Protein AF-A0A958LA48-F1 (afdb_monomer)

Foldseek 3Di:
DPPQPQLVQCLCCLPVVGDHRDDPDPLVLVLLVVLLVLLVLLLVLLVPDDVVPPNVVSVVSNVVSVVVLVVSCVSVVSCVSLSVSLVVQLVPPDDDDPNVNSVSNNVSSVVSNVSSCVSNVPDPPPDDDPPPDPDDD

Sequence (137 aa):
LQQDNFSWNLIECLYMQGAFPLVANKNIAHGLRRLNELAQLAIQQLDEIDLQKNLEIQMELLSQVDTMLEIIPQLVPPLEPLVSWFQTERIRIGPNNVLQVLNLTKQKFIDLKIITDLYVSNEPMAGGKNADSDILT

Structure (mmCIF, N/CA/C/O backbone):
data_AF-A0A958LA48-F1
#
_entry.id   AF-A0A958LA48-F1
#
loop_
_atom_site.group_PDB
_atom_site.id
_atom_site.type_symbol
_atom_site.label_atom_id
_atom_site.label_alt_id
_atom_site.label_comp_id
_atom_site.label_asym_id
_atom_site.label_entity_id
_atom_site.label_seq_id
_atom_site.pdbx_PDB_ins_code
_atom_site.Cartn_x
_atom_site.Cartn_y
_atom_site.Cartn_z
_atom_site.occupancy
_atom_site.B_iso_or_equiv
_atom_site.auth_seq_id
_atom_site.auth_comp_id
_atom_site.auth_asym_id
_atom_site.auth_atom_id
_atom_site.pdbx_PDB_model_num
ATOM 1 N N . LEU A 1 1 ? 17.632 4.529 -27.589 1.00 39.22 1 LEU A N 1
ATOM 2 C CA . LEU A 1 1 ? 17.435 4.676 -26.132 1.00 39.22 1 LEU A CA 1
ATOM 3 C C . LEU A 1 1 ? 15.993 4.285 -25.842 1.00 39.22 1 LEU A C 1
ATOM 5 O O . LEU A 1 1 ? 15.109 5.101 -26.050 1.00 39.22 1 LEU A O 1
ATOM 9 N N . GLN A 1 2 ? 15.735 3.019 -25.507 1.00 41.16 2 GLN A N 1
ATOM 10 C CA . GLN A 1 2 ? 14.415 2.604 -25.025 1.00 41.16 2 GLN A CA 1
ATOM 11 C C . GLN A 1 2 ? 14.258 3.240 -23.641 1.00 41.16 2 GLN A C 1
ATOM 13 O O . GLN A 1 2 ? 14.949 2.842 -22.706 1.00 41.16 2 GLN A O 1
ATOM 18 N N . GLN A 1 3 ? 13.458 4.300 -23.532 1.00 50.28 3 GLN A N 1
ATOM 19 C CA . GLN A 1 3 ? 13.000 4.752 -22.224 1.00 50.28 3 GLN A CA 1
ATOM 20 C C . GLN A 1 3 ? 12.120 3.634 -21.677 1.00 50.28 3 GLN A C 1
ATOM 22 O O . GLN A 1 3 ? 11.092 3.307 -22.267 1.00 50.28 3 GLN A O 1
ATOM 27 N N . ASP A 1 4 ? 12.593 2.997 -20.613 1.00 62.97 4 ASP A N 1
ATOM 28 C CA . ASP A 1 4 ? 11.878 1.953 -19.897 1.00 62.97 4 ASP A CA 1
ATOM 29 C C . ASP A 1 4 ? 10.616 2.592 -19.297 1.00 62.97 4 ASP A C 1
ATOM 31 O O . ASP A 1 4 ? 10.671 3.290 -18.283 1.00 62.97 4 ASP A O 1
ATOM 35 N N . ASN A 1 5 ? 9.489 2.475 -20.004 1.00 85.94 5 ASN A N 1
ATOM 36 C CA . ASN A 1 5 ? 8.279 3.263 -19.756 1.00 85.94 5 ASN A CA 1
ATOM 37 C C . ASN A 1 5 ? 7.415 2.654 -18.637 1.00 85.94 5 ASN A C 1
ATOM 39 O O . ASN A 1 5 ? 6.190 2.600 -18.731 1.00 85.94 5 ASN A O 1
ATOM 43 N N . PHE A 1 6 ? 8.067 2.132 -17.592 1.00 91.06 6 PHE A N 1
ATOM 44 C CA . PHE A 1 6 ? 7.422 1.393 -16.508 1.00 91.06 6 PHE A CA 1
ATOM 45 C C . PHE A 1 6 ? 6.301 2.209 -15.855 1.00 91.06 6 PHE A C 1
ATOM 47 O O . PHE A 1 6 ? 5.198 1.700 -15.684 1.00 91.06 6 PHE A O 1
ATOM 54 N N . SER A 1 7 ? 6.560 3.482 -15.541 1.00 91.69 7 SER A N 1
ATOM 55 C CA . SER A 1 7 ? 5.585 4.368 -14.895 1.00 91.69 7 SER A CA 1
ATOM 56 C C . SER A 1 7 ? 4.346 4.602 -15.757 1.00 91.69 7 SER A C 1
ATOM 58 O O . SER A 1 7 ? 3.232 4.530 -15.249 1.00 91.69 7 SER A O 1
ATOM 60 N N . TRP A 1 8 ? 4.513 4.835 -17.060 1.00 91.44 8 TRP A N 1
ATOM 61 C CA . TRP A 1 8 ? 3.387 5.016 -17.978 1.00 91.44 8 TRP A CA 1
ATOM 62 C C . TRP A 1 8 ? 2.555 3.744 -18.123 1.00 91.44 8 TRP A C 1
ATOM 64 O O . TRP A 1 8 ? 1.338 3.781 -17.974 1.00 91.44 8 TRP A O 1
ATOM 74 N N . ASN A 1 9 ? 3.210 2.604 -18.332 1.00 92.69 9 ASN A N 1
ATOM 75 C CA . ASN A 1 9 ? 2.524 1.319 -18.447 1.00 92.69 9 ASN A CA 1
ATOM 76 C C . ASN A 1 9 ? 1.791 0.958 -17.141 1.00 92.69 9 ASN A C 1
ATOM 78 O O . ASN A 1 9 ? 0.721 0.353 -17.159 1.00 92.69 9 ASN A O 1
ATOM 82 N N . LEU A 1 10 ? 2.342 1.361 -15.991 1.00 93.75 10 LEU A N 1
ATOM 83 C CA . LEU A 1 10 ? 1.685 1.218 -14.696 1.00 93.75 10 LEU A CA 1
ATOM 84 C C . LEU A 1 10 ? 0.431 2.097 -14.596 1.00 93.75 10 LEU A C 1
ATOM 86 O O . LEU A 1 10 ? -0.591 1.622 -14.111 1.00 93.75 10 LEU A O 1
ATOM 90 N N . ILE A 1 11 ? 0.471 3.337 -15.097 1.00 93.44 11 ILE A N 1
ATOM 91 C CA . ILE A 1 11 ? -0.714 4.208 -15.200 1.00 93.44 11 ILE A CA 1
ATOM 92 C C . ILE A 1 11 ? -1.787 3.549 -16.077 1.00 93.44 11 ILE A C 1
ATOM 94 O O . ILE A 1 11 ? -2.941 3.447 -15.660 1.00 93.44 11 ILE A O 1
ATOM 98 N N . GLU A 1 12 ? -1.422 3.066 -17.267 1.00 92.50 12 GLU A N 1
ATOM 99 C CA . GLU A 1 12 ? -2.354 2.377 -18.171 1.00 92.50 12 GLU A CA 1
ATOM 100 C C . GLU A 1 12 ? -2.987 1.151 -17.502 1.00 92.50 12 GLU A C 1
ATOM 102 O O . GLU A 1 12 ? -4.192 0.928 -17.611 1.00 92.50 12 GLU A O 1
ATOM 107 N N . CYS A 1 13 ? -2.211 0.375 -16.748 1.00 92.75 13 CYS A N 1
ATOM 108 C CA . CYS A 1 13 ? -2.740 -0.764 -16.010 1.00 92.75 13 CYS A CA 1
ATOM 109 C C . CYS A 1 13 ? -3.750 -0.343 -14.928 1.00 92.75 1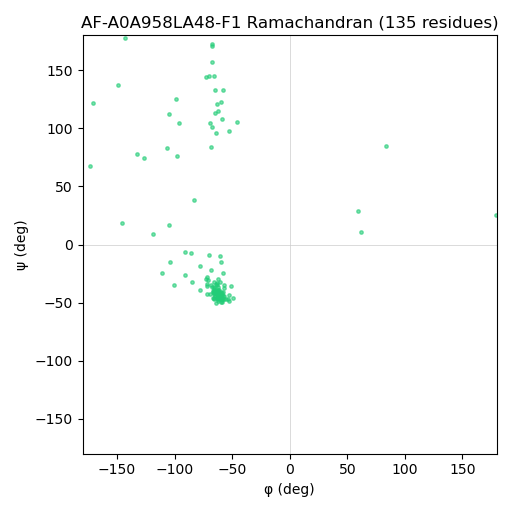3 CYS A C 1
ATOM 111 O O . CYS A 1 13 ? -4.873 -0.850 -14.901 1.00 92.75 13 CYS A O 1
ATOM 113 N N . LEU A 1 14 ? -3.381 0.625 -14.081 1.00 92.50 14 LEU A N 1
ATOM 114 C CA . LEU A 1 14 ? -4.195 1.059 -12.940 1.00 92.50 14 LEU A CA 1
ATOM 115 C C . LEU A 1 14 ? -5.535 1.679 -13.356 1.00 92.50 14 LEU A C 1
ATOM 117 O O . LEU A 1 14 ? -6.528 1.514 -12.649 1.00 92.50 14 LEU A O 1
ATOM 121 N N . TYR A 1 15 ? -5.577 2.386 -14.489 1.00 92.31 15 TYR A N 1
ATOM 122 C CA . TYR A 1 15 ? -6.763 3.143 -14.906 1.00 92.31 15 TYR A CA 1
ATOM 123 C C . TYR A 1 15 ? -7.482 2.576 -16.131 1.00 92.31 15 TYR A C 1
ATOM 125 O O . TYR A 1 15 ? -8.676 2.822 -16.296 1.00 92.31 15 TYR A O 1
ATOM 133 N N . MET A 1 16 ? -6.788 1.833 -16.995 1.00 91.44 16 MET A N 1
ATOM 134 C CA . MET A 1 16 ? -7.318 1.378 -18.288 1.00 91.44 16 MET A CA 1
ATOM 135 C C . MET A 1 16 ? -7.376 -0.146 -18.421 1.00 91.44 16 MET A C 1
ATOM 137 O O . MET A 1 16 ? -7.655 -0.642 -19.508 1.00 91.44 16 MET A O 1
ATOM 141 N N . GLN A 1 17 ? -7.142 -0.893 -17.335 1.00 86.12 17 GLN A N 1
ATOM 142 C CA . GLN A 1 17 ? -7.134 -2.364 -17.337 1.00 86.12 17 GLN A CA 1
ATOM 143 C C . GLN A 1 17 ? -6.090 -2.955 -18.307 1.00 86.12 17 GLN A C 1
ATOM 145 O O . GLN A 1 17 ? -6.269 -4.048 -18.845 1.00 86.12 17 GLN A O 1
ATOM 150 N N . GLY A 1 18 ? -4.995 -2.223 -18.542 1.00 87.06 18 GLY A N 1
ATOM 151 C CA . GLY A 1 18 ? -3.841 -2.715 -19.291 1.00 87.06 1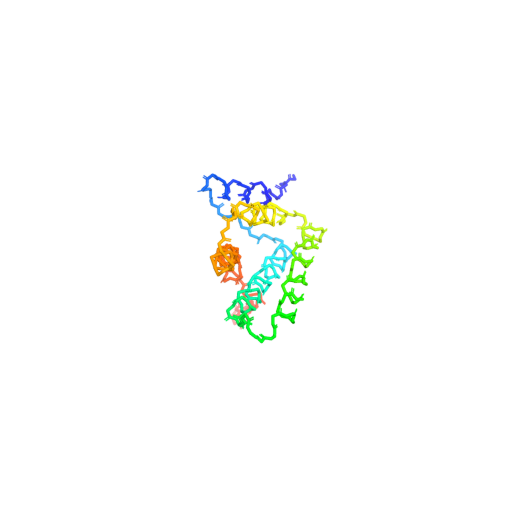8 GLY A CA 1
ATOM 152 C C . GLY A 1 18 ? -3.089 -3.833 -18.558 1.00 87.06 18 GLY A C 1
ATOM 153 O O . GLY A 1 18 ? -3.358 -4.140 -17.396 1.00 87.06 18 GLY A O 1
ATOM 154 N N . ALA A 1 19 ? -2.111 -4.441 -19.229 1.00 88.06 19 ALA A N 1
ATOM 155 C CA . ALA A 1 19 ? -1.236 -5.430 -18.601 1.00 88.06 19 ALA A CA 1
ATOM 156 C C . ALA A 1 19 ? -0.250 -4.762 -17.628 1.00 88.06 19 ALA A C 1
ATOM 158 O O . ALA A 1 19 ? 0.263 -3.676 -17.903 1.00 88.06 19 ALA A O 1
ATOM 159 N N . PHE A 1 20 ? 0.059 -5.431 -16.515 1.00 89.44 20 PHE A N 1
ATOM 160 C CA . PHE A 1 20 ? 1.079 -4.948 -15.587 1.00 89.44 20 PHE A CA 1
ATOM 161 C C . PHE A 1 20 ? 2.470 -4.962 -16.253 1.00 89.44 20 PHE A C 1
ATOM 163 O O . PHE A 1 20 ? 2.835 -5.964 -16.878 1.00 89.44 20 PHE A O 1
ATOM 170 N N . PRO A 1 21 ? 3.255 -3.873 -16.145 1.00 91.44 21 PRO A N 1
ATOM 171 C CA . PRO A 1 21 ? 4.572 -3.791 -16.771 1.00 91.44 21 PRO A CA 1
ATOM 172 C C . PRO A 1 21 ? 5.566 -4.783 -16.172 1.00 91.44 21 PRO A C 1
ATOM 174 O O . PRO A 1 21 ? 5.586 -5.011 -14.970 1.00 91.44 21 PRO A O 1
ATOM 177 N N . LEU A 1 22 ? 6.466 -5.326 -16.990 1.00 89.56 22 LEU A N 1
ATOM 178 C CA . LEU A 1 22 ? 7.568 -6.143 -16.481 1.00 89.56 22 LEU A CA 1
ATOM 179 C C . LEU A 1 22 ? 8.583 -5.280 -15.721 1.00 89.56 22 LEU A C 1
ATOM 181 O O . LEU A 1 22 ? 8.866 -4.143 -16.100 1.00 89.56 22 LEU A O 1
ATOM 185 N N . VAL A 1 23 ? 9.170 -5.841 -14.666 1.00 90.12 23 VAL A N 1
ATOM 186 C CA . VAL A 1 23 ? 10.182 -5.161 -13.850 1.00 90.12 23 VAL A CA 1
ATOM 187 C C . VAL A 1 23 ? 11.575 -5.561 -14.331 1.00 90.12 23 VAL A C 1
ATOM 189 O O . VAL A 1 23 ? 12.045 -6.658 -14.045 1.00 90.12 23 VAL A O 1
ATOM 192 N N . ALA A 1 24 ? 12.258 -4.663 -15.044 1.00 84.44 24 ALA A N 1
ATOM 193 C CA . ALA A 1 24 ? 13.649 -4.870 -15.465 1.00 84.44 24 ALA A CA 1
ATOM 194 C C . ALA A 1 24 ? 14.671 -4.333 -14.441 1.00 84.44 24 ALA A C 1
ATOM 196 O O . ALA A 1 24 ? 15.805 -4.806 -14.360 1.00 84.44 24 ALA A O 1
ATOM 197 N N . ASN A 1 25 ? 14.274 -3.338 -13.643 1.00 88.31 25 ASN A N 1
ATOM 198 C CA . ASN A 1 25 ? 15.154 -2.631 -12.718 1.00 88.31 25 ASN A CA 1
ATOM 1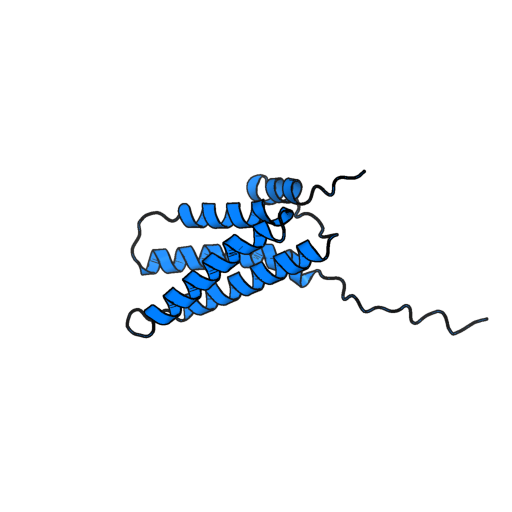99 C C . ASN A 1 25 ? 15.018 -3.168 -11.284 1.00 88.31 25 ASN A C 1
ATOM 201 O O . ASN A 1 25 ? 13.936 -3.135 -10.695 1.00 88.31 25 ASN A O 1
ATOM 205 N N . LYS A 1 26 ? 16.141 -3.578 -10.681 1.00 90.56 26 LYS A N 1
ATOM 206 C CA . LYS A 1 26 ? 16.194 -4.065 -9.291 1.00 90.56 26 LYS A CA 1
ATOM 207 C C . LYS A 1 26 ? 15.667 -3.052 -8.272 1.00 90.56 26 LYS A C 1
ATOM 209 O O . LYS A 1 26 ? 15.030 -3.454 -7.308 1.00 90.56 26 LYS A O 1
ATOM 214 N N . ASN A 1 27 ? 15.872 -1.753 -8.486 1.00 93.00 27 ASN A N 1
ATOM 215 C CA . ASN A 1 27 ? 15.359 -0.718 -7.584 1.00 93.00 27 ASN A CA 1
ATOM 216 C C . ASN A 1 27 ? 13.826 -0.671 -7.600 1.00 93.00 27 ASN A C 1
ATOM 218 O O . ASN A 1 27 ? 13.211 -0.489 -6.554 1.00 93.00 27 ASN A O 1
ATOM 222 N N . ILE A 1 28 ? 13.212 -0.892 -8.768 1.00 94.00 28 ILE A N 1
ATOM 223 C CA . ILE A 1 28 ? 11.754 -0.993 -8.903 1.00 94.00 28 ILE A CA 1
ATOM 224 C C . ILE A 1 28 ? 11.256 -2.245 -8.170 1.00 94.00 28 ILE A C 1
ATOM 226 O O . ILE A 1 28 ? 10.327 -2.143 -7.375 1.00 94.00 28 ILE A O 1
ATOM 230 N N . ALA A 1 29 ? 11.918 -3.394 -8.352 1.00 93.44 29 ALA A N 1
ATOM 231 C CA . ALA A 1 29 ? 11.578 -4.631 -7.641 1.00 93.44 29 ALA A CA 1
ATOM 232 C C . ALA A 1 29 ? 11.666 -4.468 -6.111 1.00 93.44 29 ALA A C 1
ATOM 234 O O . ALA A 1 29 ? 10.727 -4.800 -5.389 1.00 93.44 29 ALA A O 1
ATOM 235 N N . HIS A 1 30 ? 12.760 -3.886 -5.610 1.00 94.88 30 HIS A N 1
ATOM 236 C CA . HIS A 1 30 ? 12.936 -3.614 -4.183 1.00 94.88 30 HIS A CA 1
ATOM 237 C C . HIS A 1 30 ? 11.902 -2.620 -3.644 1.00 94.88 30 HIS A C 1
ATOM 239 O O . HIS A 1 30 ? 11.370 -2.833 -2.555 1.00 94.88 30 HIS A O 1
ATOM 245 N N . GLY A 1 31 ? 11.574 -1.570 -4.401 1.00 96.19 31 GLY A N 1
ATOM 246 C CA . GLY A 1 31 ? 10.526 -0.626 -4.020 1.00 96.19 31 GLY A CA 1
ATOM 247 C C . GLY A 1 31 ? 9.145 -1.286 -3.940 1.00 96.19 31 GLY A C 1
ATOM 248 O O . GLY A 1 31 ? 8.429 -1.077 -2.965 1.00 96.19 31 GLY A O 1
ATOM 249 N N . LEU A 1 32 ? 8.798 -2.154 -4.897 1.00 96.38 32 LEU A N 1
ATOM 250 C CA . LEU A 1 32 ? 7.546 -2.923 -4.888 1.00 96.38 32 LEU A CA 1
ATOM 251 C C . LEU A 1 32 ? 7.473 -3.891 -3.707 1.00 96.38 32 LEU A C 1
ATOM 253 O O . LEU A 1 32 ? 6.437 -3.966 -3.047 1.00 96.38 32 LEU A O 1
ATOM 257 N N . ARG A 1 33 ? 8.577 -4.578 -3.386 1.00 96.31 33 ARG A N 1
ATOM 258 C CA . ARG A 1 33 ? 8.675 -5.397 -2.171 1.00 96.31 33 ARG A CA 1
ATOM 259 C C . ARG A 1 33 ? 8.445 -4.556 -0.922 1.00 96.31 33 ARG A C 1
ATOM 261 O O . ARG A 1 33 ? 7.698 -4.971 -0.044 1.00 96.31 33 ARG A O 1
ATOM 268 N N . ARG A 1 34 ? 9.034 -3.361 -0.849 1.00 97.69 34 ARG A N 1
ATOM 269 C CA . ARG A 1 34 ? 8.849 -2.503 0.319 1.00 97.69 34 ARG A CA 1
ATOM 270 C C . ARG A 1 34 ? 7.405 -2.024 0.458 1.00 97.69 34 ARG A C 1
ATOM 272 O O . ARG A 1 34 ? 6.878 -2.043 1.564 1.00 97.69 34 ARG A O 1
ATOM 279 N N . LEU A 1 35 ? 6.751 -1.659 -0.645 1.00 98.06 35 LEU A N 1
ATOM 280 C CA . LEU A 1 35 ? 5.318 -1.342 -0.651 1.00 98.06 35 LEU A CA 1
ATOM 281 C C . LEU A 1 35 ? 4.473 -2.533 -0.179 1.00 98.06 35 LEU A C 1
ATOM 283 O O . LEU A 1 35 ? 3.544 -2.345 0.602 1.00 98.06 35 LEU A O 1
ATOM 287 N N . ASN A 1 36 ? 4.821 -3.751 -0.600 1.00 98.00 36 ASN A N 1
ATOM 288 C CA . ASN A 1 36 ? 4.144 -4.974 -0.174 1.00 98.00 36 ASN A CA 1
ATOM 289 C C . ASN A 1 36 ? 4.262 -5.215 1.340 1.00 98.00 36 ASN A C 1
ATOM 291 O O . ASN A 1 36 ? 3.259 -5.451 2.010 1.00 98.00 36 ASN A O 1
ATOM 295 N N . GLU A 1 37 ? 5.477 -5.103 1.883 1.00 98.00 37 GLU A N 1
ATOM 296 C CA . GLU A 1 37 ? 5.752 -5.243 3.318 1.00 98.00 37 GLU A CA 1
ATOM 297 C C . GLU A 1 37 ? 4.988 -4.201 4.145 1.00 98.00 37 GLU A C 1
ATOM 299 O O . GLU A 1 37 ? 4.386 -4.539 5.163 1.00 98.00 37 GLU A O 1
ATOM 304 N N . LEU A 1 38 ? 4.976 -2.942 3.694 1.00 98.31 38 LEU A N 1
ATOM 305 C CA . LEU A 1 38 ? 4.231 -1.864 4.348 1.00 98.31 38 LEU A CA 1
ATOM 306 C C . LEU A 1 38 ? 2.722 -2.117 4.317 1.00 98.31 38 LEU A C 1
ATOM 308 O O . LEU A 1 38 ? 2.051 -1.929 5.331 1.00 98.31 38 LEU A O 1
ATOM 312 N N . ALA A 1 39 ? 2.191 -2.581 3.183 1.00 98.38 39 ALA A N 1
ATOM 313 C CA . ALA A 1 39 ? 0.783 -2.932 3.071 1.00 98.38 39 ALA A CA 1
ATOM 314 C C . ALA A 1 39 ? 0.414 -4.080 4.018 1.00 98.38 39 ALA A C 1
ATOM 316 O O . ALA A 1 39 ? -0.585 -3.996 4.730 1.00 98.38 39 ALA A O 1
ATOM 317 N N . GLN A 1 40 ? 1.247 -5.120 4.090 1.00 98.06 40 GLN A N 1
ATOM 318 C CA . GLN A 1 40 ? 1.056 -6.235 5.014 1.00 98.06 40 GLN A CA 1
ATOM 319 C C . GLN A 1 40 ? 1.092 -5.784 6.481 1.00 98.06 40 GLN A C 1
ATOM 321 O O . GLN A 1 40 ? 0.246 -6.216 7.266 1.00 98.06 40 GLN A O 1
ATOM 326 N N . LEU A 1 41 ? 2.034 -4.910 6.847 1.00 97.69 41 LEU A N 1
ATOM 327 C CA . LEU A 1 41 ? 2.128 -4.361 8.199 1.00 97.69 41 LEU A CA 1
ATOM 328 C C . LEU A 1 41 ? 0.876 -3.552 8.556 1.00 97.69 41 LEU A C 1
ATOM 330 O O . LEU A 1 41 ? 0.292 -3.773 9.612 1.00 97.69 41 LEU A O 1
ATOM 334 N N . ALA A 1 42 ? 0.416 -2.664 7.671 1.00 98.00 42 ALA A N 1
ATOM 335 C CA . ALA A 1 42 ? -0.797 -1.884 7.910 1.00 98.00 42 ALA A CA 1
ATOM 336 C C . ALA A 1 42 ? -2.039 -2.766 8.073 1.00 98.00 42 ALA A C 1
ATOM 338 O O . ALA A 1 42 ? -2.853 -2.514 8.957 1.00 98.00 42 ALA A O 1
ATOM 339 N N . ILE A 1 43 ? -2.172 -3.821 7.263 1.00 98.00 43 ILE A N 1
ATOM 340 C CA . ILE A 1 43 ? -3.263 -4.798 7.389 1.00 98.00 43 ILE A CA 1
ATOM 341 C C . ILE A 1 43 ? -3.247 -5.447 8.777 1.00 98.00 43 ILE A C 1
ATOM 343 O O . ILE A 1 43 ? -4.294 -5.507 9.414 1.00 98.00 43 ILE A O 1
ATOM 347 N N . GLN A 1 44 ? -2.076 -5.883 9.255 1.00 96.25 44 GLN A N 1
ATOM 348 C CA . GLN A 1 44 ? -1.925 -6.476 10.590 1.00 96.25 44 GLN A CA 1
ATOM 349 C C . GLN A 1 44 ? -2.302 -5.487 11.692 1.00 96.25 44 GLN A C 1
ATOM 351 O O . GLN A 1 44 ? -3.073 -5.834 12.579 1.00 96.25 44 GLN A O 1
ATOM 356 N N . GLN A 1 45 ? -1.823 -4.242 11.606 1.00 95.62 45 GLN A N 1
ATOM 357 C CA . GLN A 1 45 ? -2.167 -3.221 12.594 1.00 95.62 45 GLN A CA 1
ATOM 358 C C . GLN A 1 45 ? -3.668 -2.940 12.614 1.00 95.62 45 GLN A C 1
ATOM 360 O O . GLN A 1 45 ? -4.250 -2.883 13.689 1.00 95.62 45 GLN A O 1
ATOM 365 N N . LEU A 1 46 ? -4.311 -2.838 11.446 1.00 95.31 46 LEU A N 1
ATOM 366 C CA . LEU A 1 46 ? -5.759 -2.634 11.332 1.00 95.31 46 LEU A CA 1
ATOM 367 C C . LEU A 1 46 ? -6.575 -3.825 11.859 1.00 95.31 46 LEU A C 1
ATOM 369 O O . LEU A 1 46 ? -7.665 -3.610 12.381 1.00 95.31 46 LEU A O 1
ATOM 373 N N . ASP A 1 47 ? -6.066 -5.055 11.739 1.00 94.06 47 ASP A N 1
ATOM 374 C CA . ASP A 1 47 ? -6.690 -6.259 12.310 1.00 94.06 47 ASP A CA 1
ATOM 375 C C . ASP A 1 47 ? -6.591 -6.324 13.833 1.00 94.06 47 ASP A C 1
ATOM 377 O O . ASP A 1 47 ? -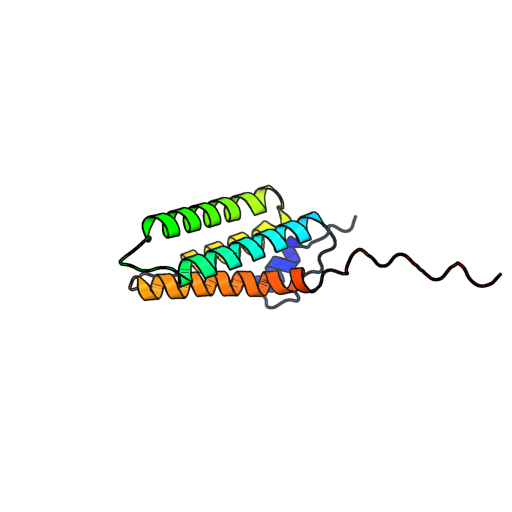7.468 -6.877 14.497 1.00 94.06 47 ASP A O 1
ATOM 381 N N . GLU A 1 48 ? -5.528 -5.751 14.385 1.00 92.00 48 GLU A N 1
ATOM 382 C CA . GLU A 1 48 ? -5.287 -5.724 15.820 1.00 92.00 48 GLU A CA 1
ATOM 383 C C . GLU A 1 48 ? -5.987 -4.550 16.515 1.00 92.00 48 GLU A C 1
ATOM 385 O O . GLU A 1 48 ? -5.971 -4.513 17.749 1.00 92.00 48 GLU A O 1
ATOM 390 N N . ILE A 1 49 ? -6.604 -3.609 15.777 1.00 90.75 49 ILE A N 1
ATOM 391 C CA . ILE A 1 49 ? -7.280 -2.454 16.383 1.00 90.75 49 ILE A CA 1
ATOM 392 C C . ILE A 1 49 ? -8.379 -2.901 17.337 1.00 90.75 49 ILE A C 1
ATOM 394 O O . ILE A 1 49 ? -9.471 -3.315 16.946 1.00 90.75 49 ILE A O 1
ATOM 398 N N . ASP A 1 50 ? -8.093 -2.709 18.620 1.00 83.38 50 ASP A N 1
ATOM 399 C CA . ASP A 1 50 ? -9.053 -2.767 19.701 1.00 83.38 50 ASP A CA 1
ATOM 400 C C . ASP A 1 50 ? -9.341 -1.328 20.136 1.00 83.38 50 ASP A C 1
ATOM 402 O O . ASP A 1 50 ? -8.497 -0.630 20.700 1.00 83.38 50 ASP A O 1
ATOM 406 N N . LEU A 1 51 ? -10.569 -0.866 19.894 1.00 77.00 51 LEU A N 1
ATOM 407 C CA . LEU A 1 51 ? -10.993 0.492 20.251 1.00 77.00 51 LEU A CA 1
ATOM 408 C C . LEU A 1 51 ? -10.910 0.777 21.763 1.00 77.00 51 LEU A C 1
ATOM 410 O O . LEU A 1 51 ? -11.063 1.927 22.172 1.00 77.00 51 LEU A O 1
ATOM 414 N N . GLN A 1 52 ? -10.680 -0.240 22.596 1.00 76.38 52 GLN A N 1
ATOM 415 C CA . GLN A 1 52 ? -10.539 -0.111 24.043 1.00 76.38 52 GLN A CA 1
ATOM 416 C C . GLN A 1 52 ? -9.086 -0.219 24.528 1.00 76.38 52 GLN A C 1
ATOM 418 O O . GLN A 1 52 ? -8.819 0.131 25.681 1.00 76.38 52 GLN A O 1
ATOM 423 N N . LYS A 1 53 ? -8.145 -0.707 23.703 1.00 80.19 53 LYS A N 1
ATOM 424 C CA . LYS A 1 53 ? -6.760 -0.993 24.118 1.00 80.19 53 LYS A CA 1
ATOM 425 C C . LYS A 1 53 ? -5.763 -0.804 22.980 1.00 80.19 53 LYS A C 1
ATOM 427 O O . LYS A 1 53 ? -5.976 -1.276 21.878 1.00 80.19 53 LYS A O 1
ATOM 432 N N . ASN A 1 54 ? -4.619 -0.192 23.284 1.00 80.94 54 ASN A N 1
ATOM 433 C CA . ASN A 1 54 ? -3.475 -0.045 22.367 1.00 80.94 54 ASN A CA 1
ATOM 434 C C . ASN A 1 54 ? -3.735 0.766 21.082 1.00 80.94 54 ASN A C 1
ATOM 436 O O . ASN A 1 54 ? -2.855 0.822 20.224 1.00 80.94 54 ASN A O 1
ATOM 440 N N . LEU A 1 55 ? -4.879 1.455 20.986 1.00 88.19 55 LEU A N 1
ATOM 441 C CA . LEU A 1 55 ? -5.230 2.295 19.840 1.00 88.19 55 LEU A CA 1
ATOM 442 C C . LEU A 1 55 ? -4.129 3.312 19.503 1.00 88.19 55 LEU A C 1
ATOM 444 O O . LEU A 1 55 ? -3.790 3.478 18.341 1.00 88.19 55 LEU A O 1
ATOM 448 N N . GLU A 1 56 ? -3.543 3.969 20.507 1.00 89.56 56 GLU A N 1
ATOM 449 C CA . GLU A 1 56 ? -2.487 4.969 20.296 1.00 89.56 56 GLU A CA 1
ATOM 450 C C . GLU A 1 56 ? -1.258 4.377 19.593 1.00 89.56 56 GLU A C 1
ATOM 452 O O . GLU A 1 56 ? -0.793 4.931 18.600 1.00 89.56 56 GLU A O 1
ATOM 457 N N . ILE A 1 57 ? -0.798 3.205 20.042 1.00 90.75 57 ILE A N 1
ATOM 458 C CA . ILE A 1 57 ? 0.370 2.516 19.476 1.00 90.75 57 ILE A CA 1
ATOM 459 C C . ILE A 1 57 ? 0.094 2.098 18.027 1.00 90.75 57 ILE A C 1
ATOM 461 O O . ILE A 1 57 ? 0.926 2.297 17.146 1.00 90.75 57 ILE A O 1
ATOM 465 N N . GLN A 1 58 ? -1.088 1.548 17.754 1.00 92.06 58 GLN A N 1
ATOM 466 C CA . GLN A 1 58 ? -1.464 1.125 16.401 1.00 92.06 58 GLN A CA 1
ATOM 467 C C . GLN A 1 58 ? -1.604 2.315 15.453 1.00 92.06 58 GLN A C 1
ATOM 469 O O . GLN A 1 58 ? -1.159 2.249 14.308 1.00 92.06 58 GLN A O 1
ATOM 474 N N . MET A 1 59 ? -2.171 3.424 15.931 1.00 91.69 59 MET A N 1
ATOM 475 C CA . MET A 1 59 ? -2.266 4.661 15.158 1.00 91.69 59 MET A CA 1
ATOM 476 C C . MET A 1 59 ? -0.885 5.268 14.884 1.00 91.69 59 MET A C 1
ATOM 478 O O . MET A 1 59 ? -0.652 5.761 13.780 1.00 91.69 59 MET A O 1
ATOM 482 N N . GLU A 1 60 ? 0.048 5.195 15.836 1.00 95.12 60 GLU A N 1
ATOM 483 C CA . GLU A 1 60 ? 1.438 5.609 15.627 1.00 95.12 60 GLU A CA 1
ATOM 484 C C . GLU A 1 60 ? 2.122 4.752 14.551 1.00 95.12 60 GLU A C 1
ATOM 486 O O . GLU A 1 60 ? 2.732 5.290 13.627 1.00 95.12 60 GLU A O 1
ATOM 491 N N . LEU A 1 61 ? 1.968 3.427 14.609 1.00 95.50 61 LEU A N 1
ATOM 492 C CA . LEU A 1 61 ? 2.530 2.517 13.607 1.00 95.50 61 LEU A CA 1
ATOM 493 C C . LEU A 1 61 ? 1.932 2.749 12.213 1.00 95.50 61 LEU A C 1
ATOM 495 O O . LEU A 1 61 ? 2.667 2.763 11.226 1.00 95.50 61 LEU A O 1
ATOM 499 N N . LEU A 1 62 ? 0.622 2.992 12.114 1.00 96.12 62 LEU A N 1
ATOM 500 C CA . LEU A 1 62 ? -0.022 3.352 10.847 1.00 96.12 62 LEU A CA 1
ATOM 501 C C . LEU A 1 62 ? 0.493 4.693 10.301 1.00 96.12 62 LEU A C 1
ATOM 503 O O . LEU A 1 62 ? 0.743 4.805 9.104 1.00 96.12 62 LEU A O 1
ATOM 507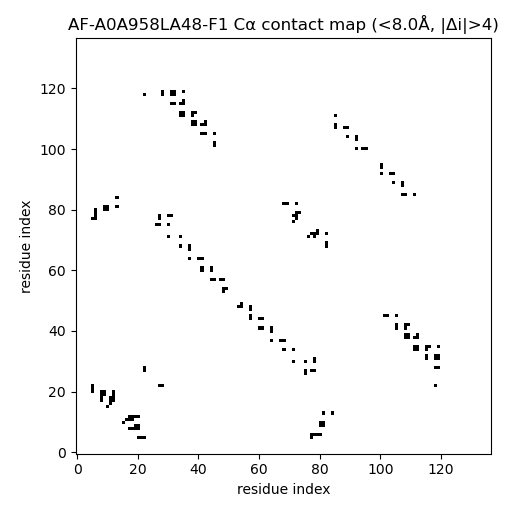 N N . SER A 1 63 ? 0.733 5.678 11.168 1.00 96.44 63 SER A N 1
ATOM 508 C CA . SER A 1 63 ? 1.347 6.957 10.783 1.00 96.44 63 SER A CA 1
ATOM 509 C C . SER A 1 63 ? 2.770 6.776 10.231 1.00 96.44 63 SER A C 1
ATOM 511 O O . SER A 1 63 ? 3.154 7.386 9.228 1.00 96.44 63 SER A O 1
ATOM 513 N N . GLN A 1 64 ? 3.554 5.874 10.830 1.00 97.44 64 GLN A N 1
ATOM 514 C CA . GLN A 1 64 ? 4.877 5.517 10.313 1.00 97.44 64 GLN A CA 1
ATOM 515 C C . GLN A 1 64 ? 4.787 4.816 8.950 1.00 97.44 64 GLN A C 1
ATOM 517 O O . GLN A 1 64 ? 5.592 5.109 8.065 1.00 97.44 64 GLN A O 1
ATOM 522 N N . VAL A 1 65 ? 3.803 3.932 8.743 1.00 97.75 65 VAL A N 1
ATOM 523 C CA . VAL A 1 65 ? 3.554 3.330 7.423 1.00 97.75 65 VAL A CA 1
ATOM 524 C C . VAL A 1 65 ? 3.258 4.409 6.384 1.00 97.75 65 VAL A C 1
ATOM 526 O O . VAL A 1 65 ? 3.868 4.392 5.315 1.00 97.75 65 VAL A O 1
ATOM 529 N N . ASP A 1 66 ? 2.389 5.366 6.704 1.00 96.88 66 ASP A N 1
ATOM 530 C CA . ASP A 1 66 ? 2.037 6.465 5.800 1.00 96.88 66 ASP A CA 1
ATOM 531 C C . ASP A 1 66 ? 3.264 7.310 5.432 1.00 96.88 66 ASP A C 1
ATOM 533 O O . ASP A 1 66 ? 3.519 7.554 4.252 1.00 96.88 66 ASP A O 1
ATOM 537 N N . THR A 1 67 ? 4.104 7.628 6.418 1.00 97.69 67 THR A N 1
ATOM 538 C CA . THR A 1 67 ? 5.378 8.330 6.192 1.00 97.69 67 THR A CA 1
ATOM 539 C C . THR A 1 67 ? 6.286 7.551 5.234 1.00 97.69 67 THR A C 1
ATOM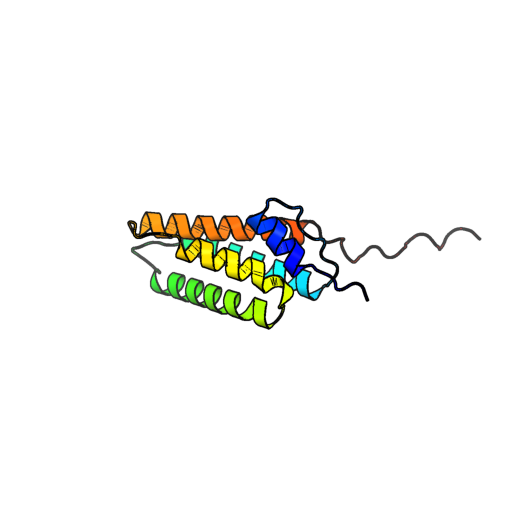 541 O O . THR A 1 67 ? 6.874 8.108 4.307 1.00 97.69 67 THR A O 1
ATOM 544 N N . MET A 1 68 ? 6.401 6.234 5.418 1.00 97.81 68 MET A N 1
ATOM 545 C CA . MET A 1 68 ? 7.242 5.395 4.562 1.00 97.81 68 MET A CA 1
ATOM 546 C C . MET A 1 68 ? 6.690 5.274 3.137 1.00 97.81 68 MET A C 1
ATOM 548 O O . MET A 1 68 ? 7.476 5.235 2.186 1.00 97.81 68 MET A O 1
ATOM 552 N N . LEU A 1 69 ? 5.365 5.251 2.968 1.00 97.25 69 LEU A N 1
ATOM 553 C CA . LEU A 1 69 ? 4.725 5.271 1.652 1.00 97.25 69 LEU A CA 1
ATOM 554 C C . LEU A 1 69 ? 5.047 6.554 0.878 1.00 97.25 69 LEU A C 1
ATOM 556 O O . LEU A 1 69 ? 5.265 6.481 -0.328 1.00 97.25 69 LEU A O 1
ATOM 560 N N . GLU A 1 70 ? 5.136 7.700 1.553 1.00 96.44 70 GLU A N 1
ATOM 561 C CA . GLU A 1 70 ? 5.500 8.986 0.939 1.00 96.44 70 GLU A CA 1
ATOM 562 C C . GLU A 1 70 ? 6.981 9.076 0.540 1.00 96.44 70 GLU A C 1
ATOM 564 O O . GLU A 1 70 ? 7.336 9.787 -0.405 1.00 96.44 70 GLU A O 1
ATOM 569 N N . ILE A 1 71 ? 7.859 8.345 1.230 1.00 97.81 71 ILE A N 1
ATOM 570 C CA . ILE A 1 71 ? 9.304 8.332 0.953 1.00 97.81 71 ILE A CA 1
ATOM 571 C C . ILE A 1 71 ? 9.639 7.461 -0.264 1.00 97.81 71 ILE A C 1
ATOM 573 O O . ILE A 1 71 ? 10.501 7.821 -1.067 1.00 97.81 71 ILE A O 1
ATOM 577 N N . ILE A 1 72 ? 8.970 6.318 -0.434 1.00 96.50 72 ILE A N 1
ATOM 578 C CA . ILE A 1 72 ? 9.261 5.368 -1.522 1.00 96.50 72 ILE A CA 1
ATOM 579 C C . ILE A 1 72 ? 9.279 6.001 -2.924 1.00 96.50 72 ILE A C 1
ATOM 581 O O . ILE A 1 72 ? 10.259 5.763 -3.632 1.00 96.50 72 ILE A O 1
ATOM 585 N N . PRO A 1 73 ? 8.291 6.806 -3.362 1.00 95.81 73 PRO A N 1
ATOM 586 C CA . PRO A 1 73 ? 8.314 7.390 -4.702 1.00 95.81 73 PRO A CA 1
ATOM 587 C C . PRO A 1 73 ? 9.429 8.430 -4.878 1.00 95.81 73 PRO A C 1
ATOM 589 O O . PRO A 1 73 ? 9.891 8.639 -5.993 1.00 95.81 73 PRO A O 1
ATOM 592 N N . GLN A 1 74 ? 9.944 9.023 -3.797 1.00 96.81 74 GLN A N 1
ATOM 593 C CA . GLN A 1 74 ? 11.109 9.917 -3.864 1.00 96.81 74 GLN A CA 1
ATOM 594 C C . GLN A 1 74 ? 12.404 9.135 -4.133 1.00 96.81 74 GLN A C 1
ATOM 596 O O . GLN A 1 74 ? 13.302 9.624 -4.817 1.00 96.81 74 GLN A O 1
ATOM 601 N N . LEU A 1 75 ? 12.499 7.906 -3.612 1.00 96.06 75 LEU A N 1
ATOM 602 C CA . LEU A 1 75 ? 13.644 7.012 -3.816 1.00 96.06 75 LEU A CA 1
ATOM 603 C C . LEU A 1 75 ? 13.542 6.212 -5.121 1.00 96.06 75 LEU A C 1
ATOM 605 O O . LEU A 1 75 ? 14.557 5.899 -5.745 1.00 96.06 75 LEU A O 1
ATOM 609 N N . VAL A 1 76 ? 12.321 5.870 -5.532 1.00 96.25 76 VAL A N 1
ATOM 610 C CA . VAL A 1 76 ? 12.019 5.082 -6.730 1.00 96.25 76 VAL A CA 1
ATOM 611 C C . VAL A 1 76 ? 10.896 5.776 -7.519 1.00 96.25 76 VAL A C 1
ATOM 613 O O . VAL A 1 76 ? 9.753 5.314 -7.493 1.00 96.25 76 VAL A O 1
ATOM 616 N N . PRO A 1 77 ? 11.210 6.855 -8.267 1.00 95.56 77 PRO A N 1
ATOM 617 C CA . PRO A 1 77 ? 10.217 7.644 -9.007 1.00 95.56 77 PRO A CA 1
ATOM 618 C C . PRO A 1 77 ? 9.270 6.844 -9.914 1.00 95.56 77 PRO A C 1
ATOM 620 O O . PRO A 1 77 ? 8.087 7.168 -9.966 1.00 95.56 77 PRO A O 1
ATOM 623 N N . PRO A 1 78 ? 9.697 5.746 -10.576 1.00 95.50 78 PRO A N 1
ATOM 624 C CA . PRO A 1 78 ? 8.777 4.937 -11.377 1.00 95.50 78 PRO A CA 1
ATOM 625 C C . PRO A 1 78 ? 7.587 4.327 -10.612 1.00 95.50 78 PRO A C 1
ATOM 627 O O . PRO A 1 78 ? 6.641 3.877 -11.255 1.00 95.50 78 PRO A O 1
ATOM 630 N N . LEU A 1 79 ? 7.623 4.294 -9.273 1.00 96.38 79 LEU A N 1
ATOM 631 C CA . LEU A 1 79 ? 6.535 3.796 -8.421 1.00 96.38 79 LEU A CA 1
ATOM 632 C C . LEU A 1 79 ? 5.533 4.871 -7.994 1.00 96.38 79 LEU A C 1
ATOM 634 O O . LEU A 1 79 ? 4.503 4.527 -7.413 1.00 96.38 79 LEU A O 1
ATOM 638 N N . GLU A 1 80 ? 5.795 6.142 -8.301 1.00 96.94 80 GLU A N 1
ATOM 639 C CA . GLU A 1 80 ? 4.893 7.254 -7.989 1.00 96.94 80 GLU A CA 1
ATOM 640 C C . GLU A 1 80 ? 3.441 6.990 -8.422 1.00 96.94 80 GLU A C 1
ATOM 642 O O . GLU A 1 80 ? 2.562 7.120 -7.569 1.00 96.94 80 GLU A O 1
ATOM 647 N N . PRO A 1 81 ? 3.145 6.493 -9.644 1.00 96.94 81 PRO A N 1
ATOM 648 C CA . PRO A 1 81 ? 1.762 6.248 -10.049 1.00 96.94 81 PRO A CA 1
ATOM 649 C C . PRO A 1 81 ? 0.984 5.299 -9.132 1.00 96.94 81 PRO A C 1
ATOM 651 O O . PRO A 1 81 ? -0.200 5.521 -8.885 1.00 96.94 81 PRO A O 1
ATOM 654 N N . LEU A 1 82 ? 1.639 4.257 -8.610 1.00 97.38 82 LEU A N 1
ATOM 655 C CA . LEU A 1 82 ? 1.008 3.283 -7.717 1.00 97.38 82 LEU A CA 1
ATOM 656 C C . LEU A 1 82 ? 0.723 3.886 -6.342 1.00 97.38 82 LEU A C 1
ATOM 658 O O . LEU A 1 82 ? -0.360 3.683 -5.794 1.00 97.38 82 LEU A O 1
ATOM 662 N N . VAL A 1 83 ? 1.674 4.649 -5.801 1.00 97.88 83 VAL A N 1
ATOM 663 C CA . VAL A 1 83 ? 1.504 5.323 -4.508 1.00 97.88 83 VAL A CA 1
ATOM 664 C C . VAL A 1 83 ? 0.418 6.394 -4.603 1.00 97.88 83 VAL A C 1
ATOM 666 O O . VAL A 1 83 ? -0.484 6.418 -3.767 1.00 97.88 83 VAL A O 1
ATOM 669 N N . SER A 1 84 ? 0.431 7.220 -5.653 1.00 97.50 84 SER A N 1
ATOM 670 C CA . SER A 1 84 ? -0.593 8.245 -5.876 1.00 97.50 84 SER A CA 1
ATOM 671 C C . SER A 1 84 ? -1.982 7.643 -6.095 1.00 97.50 84 SER A C 1
ATOM 673 O O . SER A 1 84 ? -2.966 8.167 -5.569 1.00 97.50 84 SER A O 1
ATOM 675 N N . TRP A 1 85 ? -2.083 6.532 -6.833 1.00 97.62 85 TRP A N 1
ATOM 676 C CA . TRP A 1 85 ? -3.337 5.790 -6.982 1.00 97.62 85 TRP A CA 1
ATOM 677 C C . TRP A 1 85 ? -3.862 5.319 -5.621 1.00 97.62 85 TRP A C 1
ATOM 679 O O . TRP A 1 85 ? -5.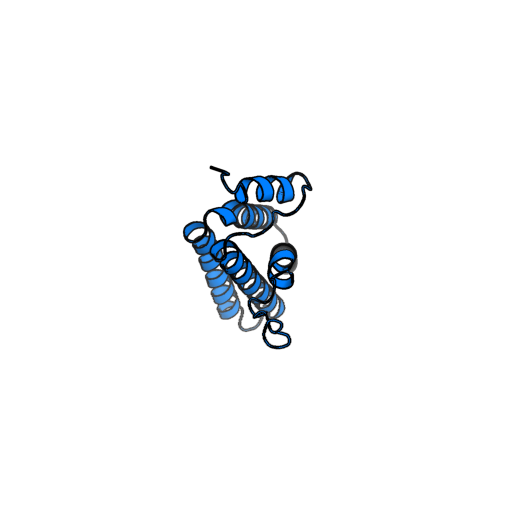005 5.607 -5.272 1.00 97.62 85 TRP A O 1
ATOM 689 N N . PHE A 1 86 ? -3.016 4.685 -4.808 1.00 98.25 86 PHE A N 1
ATOM 690 C CA . PHE A 1 86 ? -3.398 4.197 -3.484 1.00 98.25 86 PHE A CA 1
ATOM 691 C C . PHE A 1 86 ? -3.857 5.330 -2.550 1.00 98.25 86 PHE A C 1
ATOM 693 O O . PHE A 1 86 ? -4.897 5.222 -1.897 1.00 98.25 86 PHE A O 1
ATOM 700 N N . GLN A 1 87 ? -3.118 6.442 -2.513 1.00 97.50 87 GLN A N 1
ATOM 701 C CA . GLN A 1 87 ? -3.490 7.626 -1.735 1.00 97.50 87 GLN A CA 1
ATOM 702 C C . GLN A 1 87 ? -4.829 8.208 -2.203 1.00 97.50 87 GLN A C 1
ATOM 704 O O . GLN A 1 87 ? -5.687 8.526 -1.381 1.00 97.50 87 GLN A O 1
ATOM 709 N N . THR A 1 88 ? -5.048 8.284 -3.518 1.00 97.44 88 THR A N 1
ATOM 710 C CA . THR A 1 88 ? -6.319 8.740 -4.098 1.00 97.44 88 THR A CA 1
ATOM 711 C C . THR A 1 88 ? -7.476 7.839 -3.673 1.00 97.44 88 THR A C 1
ATOM 713 O O . THR A 1 88 ? -8.525 8.329 -3.255 1.00 97.44 88 THR A O 1
ATOM 716 N N . GLU A 1 89 ? -7.288 6.522 -3.724 1.00 97.19 89 GLU A N 1
ATOM 717 C CA . GLU A 1 89 ? -8.293 5.546 -3.303 1.00 97.19 89 GLU A CA 1
ATOM 718 C C . GLU A 1 89 ? -8.618 5.647 -1.805 1.00 97.19 89 GLU A C 1
ATOM 720 O O . GLU A 1 89 ? -9.779 5.502 -1.418 1.00 97.19 89 GLU A O 1
ATOM 725 N N . ARG A 1 90 ? -7.635 5.972 -0.957 1.00 96.00 90 ARG A N 1
ATOM 726 C CA . ARG A 1 90 ? -7.869 6.263 0.466 1.00 96.00 90 ARG A CA 1
ATOM 727 C C . ARG A 1 90 ? -8.622 7.568 0.691 1.00 96.00 90 ARG A C 1
ATOM 729 O O . ARG A 1 90 ? -9.547 7.595 1.495 1.00 96.00 90 ARG A O 1
ATOM 736 N N . ILE A 1 91 ? -8.275 8.634 -0.029 1.00 95.81 91 ILE A N 1
ATOM 737 C CA . ILE A 1 91 ? -8.957 9.937 0.070 1.00 95.81 91 ILE A CA 1
ATOM 738 C C . ILE A 1 91 ? -10.435 9.827 -0.341 1.00 95.81 91 ILE A C 1
ATOM 740 O O . ILE A 1 91 ? -11.281 10.551 0.178 1.00 95.81 91 ILE A O 1
ATOM 744 N N . ARG A 1 92 ? -10.772 8.898 -1.243 1.00 96.44 92 ARG A N 1
ATOM 745 C CA . ARG A 1 92 ? -12.156 8.624 -1.662 1.00 96.44 92 ARG A CA 1
ATOM 746 C C . ARG A 1 92 ? -13.017 7.950 -0.592 1.00 96.44 92 ARG A C 1
ATOM 748 O O . ARG A 1 92 ? -14.228 7.843 -0.788 1.00 96.44 92 ARG A O 1
ATOM 755 N N . ILE A 1 93 ? -12.441 7.504 0.527 1.00 96.38 93 ILE A N 1
ATOM 756 C CA . ILE A 1 93 ? -13.212 6.981 1.657 1.00 96.38 93 ILE A CA 1
ATOM 757 C C . ILE A 1 93 ? -13.994 8.145 2.276 1.00 96.38 93 ILE A C 1
ATOM 759 O O . ILE A 1 93 ? -13.459 8.969 3.013 1.00 96.38 93 ILE A O 1
ATOM 763 N N . GLY A 1 94 ? -15.282 8.218 1.946 1.00 92.62 94 GLY A N 1
ATOM 764 C CA . GLY A 1 94 ? -16.183 9.236 2.472 1.00 92.62 94 GLY A CA 1
ATOM 765 C C . GLY A 1 94 ? -16.452 9.092 3.977 1.00 92.62 94 GLY A C 1
ATOM 766 O O . GLY A 1 94 ? -16.112 8.070 4.587 1.00 92.62 94 GLY A O 1
ATOM 767 N N . PRO A 1 95 ? -17.117 10.093 4.580 1.00 93.69 95 PRO A N 1
ATOM 768 C CA . PRO A 1 95 ? -17.489 10.057 5.988 1.00 93.69 95 PRO A CA 1
ATOM 769 C C . PRO A 1 95 ? -18.394 8.853 6.271 1.00 93.69 95 PRO A C 1
ATOM 771 O O . PRO A 1 95 ? -19.457 8.703 5.675 1.00 93.69 95 PRO A O 1
ATOM 774 N N . ASN A 1 96 ? -17.958 8.000 7.192 1.00 94.62 96 ASN A N 1
ATOM 775 C CA . ASN A 1 96 ? -18.661 6.803 7.648 1.00 94.62 96 ASN A CA 1
ATOM 776 C C . ASN A 1 96 ? -18.420 6.619 9.152 1.00 94.62 96 ASN A C 1
ATOM 778 O O . ASN A 1 96 ? -17.678 7.384 9.772 1.00 94.62 96 ASN A O 1
ATOM 782 N N . ASN A 1 97 ? -19.031 5.600 9.761 1.00 95.44 97 ASN A N 1
ATOM 783 C CA . ASN A 1 97 ? -18.674 5.252 11.136 1.00 95.44 97 ASN A CA 1
ATOM 784 C C . ASN A 1 97 ? -17.238 4.704 11.214 1.00 95.44 97 ASN A C 1
ATOM 786 O O . ASN A 1 97 ? -16.705 4.187 10.233 1.00 95.44 97 ASN A O 1
ATOM 790 N N . VAL A 1 98 ? -16.627 4.794 12.398 1.00 91.69 98 VAL A N 1
ATOM 791 C CA . VAL A 1 98 ? -15.211 4.448 12.612 1.00 91.69 98 VAL A CA 1
ATOM 792 C C . VAL A 1 98 ? -14.880 3.035 12.124 1.00 91.69 98 VAL A C 1
ATOM 794 O O . VAL A 1 98 ? -13.924 2.862 11.378 1.00 91.69 98 VAL A O 1
ATOM 797 N N . LEU A 1 99 ? -15.696 2.033 12.468 1.00 92.44 99 LEU A N 1
ATOM 798 C CA . LEU A 1 99 ? -15.456 0.644 12.059 1.00 92.44 99 LEU A CA 1
ATOM 799 C C . LEU A 1 99 ? -15.500 0.475 10.535 1.00 92.44 99 LEU A C 1
ATOM 801 O O . LEU A 1 99 ? -14.680 -0.238 9.963 1.00 92.44 99 LEU A O 1
ATOM 805 N N . GLN A 1 100 ? -16.428 1.152 9.860 1.00 95.12 100 GLN A N 1
ATOM 806 C CA . GLN A 1 100 ? -16.487 1.151 8.400 1.00 95.12 100 GLN A CA 1
ATOM 807 C C . GLN A 1 100 ? -15.270 1.836 7.780 1.00 95.12 100 GLN A C 1
ATOM 809 O O . GLN A 1 100 ? -14.716 1.304 6.824 1.00 95.12 100 GLN A O 1
ATOM 814 N N . VAL A 1 101 ? -14.823 2.970 8.326 1.00 95.38 101 VAL A N 1
ATOM 815 C CA . VAL A 1 101 ? -13.615 3.659 7.843 1.00 95.38 101 VAL A CA 1
ATOM 816 C C . VAL A 1 101 ? -12.384 2.764 7.989 1.00 95.38 101 VAL A C 1
ATOM 818 O O . VAL A 1 101 ? -11.606 2.655 7.041 1.00 95.38 101 VAL A O 1
ATOM 821 N N . LEU A 1 102 ? -12.229 2.074 9.123 1.00 94.50 102 LEU A N 1
ATOM 822 C CA . LEU A 1 102 ? -11.127 1.133 9.348 1.00 94.50 102 LEU A CA 1
ATOM 823 C C . LEU A 1 102 ? -11.167 -0.033 8.351 1.00 94.50 102 LEU A C 1
ATOM 825 O O . LEU A 1 102 ? -10.160 -0.323 7.707 1.00 94.50 102 LEU A O 1
ATOM 829 N N . ASN A 1 103 ? -12.338 -0.641 8.145 1.00 96.19 103 ASN A N 1
ATOM 830 C CA . ASN A 1 103 ? -12.511 -1.735 7.187 1.00 96.19 103 ASN A CA 1
ATOM 831 C C . ASN A 1 103 ? -12.242 -1.301 5.738 1.00 96.19 103 ASN A C 1
ATOM 833 O O . ASN A 1 103 ? -11.567 -2.011 4.994 1.00 96.19 103 ASN A O 1
ATOM 837 N N . LEU A 1 104 ? -12.732 -0.127 5.330 1.00 97.75 104 LEU A N 1
ATOM 838 C CA . LEU A 1 104 ? -12.476 0.416 3.994 1.00 97.75 104 LEU A CA 1
ATOM 839 C C . LEU A 1 104 ? -10.994 0.748 3.805 1.00 97.75 104 LEU A C 1
ATOM 841 O O . LEU A 1 104 ? -10.424 0.421 2.767 1.00 97.75 104 LEU A O 1
ATOM 845 N N . THR A 1 105 ? -10.351 1.327 4.821 1.00 97.25 105 THR A N 1
ATOM 846 C CA . THR A 1 105 ? -8.907 1.601 4.812 1.00 97.25 105 THR A CA 1
ATOM 847 C C . THR A 1 105 ? -8.115 0.305 4.670 1.00 97.25 105 THR A C 1
ATOM 849 O O . THR A 1 105 ? -7.234 0.216 3.814 1.00 97.25 105 THR A O 1
ATOM 852 N N . LYS A 1 106 ? -8.478 -0.733 5.434 1.00 98.00 106 LYS A N 1
ATOM 853 C CA . LYS A 1 106 ? -7.880 -2.067 5.324 1.00 98.00 106 LYS A CA 1
ATOM 854 C C . LYS A 1 106 ? -8.029 -2.626 3.914 1.00 98.00 106 LYS A C 1
ATOM 856 O O . LYS A 1 106 ? -7.054 -3.121 3.355 1.00 98.00 106 LYS A O 1
ATOM 861 N N . GLN A 1 107 ? -9.212 -2.496 3.314 1.00 98.38 107 GLN A N 1
ATOM 862 C CA . GLN A 1 107 ? -9.441 -2.953 1.947 1.00 98.38 107 GLN A CA 1
ATOM 863 C C . GLN A 1 107 ? -8.505 -2.262 0.950 1.00 98.38 107 GLN A C 1
ATOM 865 O O . GLN A 1 107 ? -7.938 -2.935 0.098 1.00 98.38 107 GLN A O 1
ATOM 870 N N . LYS A 1 108 ? -8.264 -0.951 1.079 1.00 98.25 108 LYS A N 1
ATOM 871 C CA . LYS A 1 108 ? -7.310 -0.254 0.201 1.00 98.25 108 LYS A CA 1
ATOM 872 C C . LYS A 1 108 ? -5.888 -0.811 0.340 1.00 98.25 108 LYS A C 1
ATOM 874 O O . LYS A 1 108 ? -5.190 -0.949 -0.662 1.00 98.25 108 LYS A O 1
ATOM 879 N N . PHE A 1 109 ? -5.451 -1.150 1.555 1.00 98.44 109 PHE A N 1
ATOM 880 C CA . PHE A 1 109 ? -4.145 -1.789 1.762 1.00 98.44 109 PHE A CA 1
ATOM 881 C C . PHE A 1 109 ? -4.091 -3.208 1.186 1.00 98.44 109 PHE A C 1
ATOM 883 O O . PHE A 1 109 ? -3.066 -3.592 0.626 1.00 98.44 109 PHE A O 1
ATOM 890 N N . ILE A 1 110 ? -5.187 -3.969 1.261 1.00 98.50 110 ILE A N 1
ATOM 891 C CA . ILE A 1 110 ? -5.307 -5.272 0.592 1.00 98.50 110 ILE A CA 1
ATOM 892 C C . ILE A 1 110 ? -5.163 -5.103 -0.924 1.00 98.50 110 ILE A C 1
ATOM 894 O O . ILE A 1 110 ? -4.392 -5.837 -1.538 1.00 98.50 110 ILE A O 1
ATOM 898 N N . ASP A 1 111 ? -5.833 -4.115 -1.520 1.00 97.75 111 ASP A N 1
ATOM 899 C CA . ASP A 1 111 ? -5.745 -3.844 -2.958 1.00 97.75 111 ASP A CA 1
ATOM 900 C C . ASP A 1 111 ? -4.293 -3.513 -3.374 1.00 97.75 111 ASP A C 1
ATOM 902 O O . ASP A 1 111 ? -3.769 -4.081 -4.335 1.00 97.75 111 ASP A O 1
ATOM 906 N N . LEU A 1 112 ? -3.598 -2.662 -2.603 1.00 98.06 112 LEU A N 1
ATOM 907 C CA . LEU A 1 112 ? -2.173 -2.360 -2.807 1.00 98.06 112 LEU A CA 1
ATOM 908 C C . LEU A 1 112 ? -1.294 -3.614 -2.683 1.00 98.06 112 LEU A C 1
ATOM 910 O O . LEU A 1 112 ? -0.373 -3.821 -3.483 1.00 98.06 112 LEU A O 1
ATOM 914 N N . LYS A 1 113 ? -1.571 -4.469 -1.694 1.00 97.44 113 LYS A N 1
ATOM 915 C CA . LYS A 1 113 ? -0.841 -5.723 -1.501 1.00 97.44 113 LYS A CA 1
ATOM 916 C C . LYS A 1 113 ? -1.025 -6.661 -2.694 1.00 97.44 113 LYS A C 1
ATOM 918 O O . LYS A 1 113 ? -0.035 -7.170 -3.203 1.00 97.44 113 LYS A O 1
ATOM 923 N N . ILE A 1 114 ? -2.253 -6.833 -3.185 1.00 95.81 114 ILE A N 1
ATOM 924 C CA . ILE A 1 114 ? -2.551 -7.678 -4.353 1.00 95.81 114 ILE A CA 1
ATOM 925 C C . ILE A 1 114 ? -1.748 -7.213 -5.568 1.00 95.81 114 ILE A C 1
ATOM 927 O O . ILE A 1 114 ? -1.107 -8.028 -6.225 1.00 95.81 114 ILE A O 1
ATOM 931 N N . ILE A 1 115 ? -1.733 -5.905 -5.844 1.00 94.69 115 ILE A N 1
ATOM 932 C CA . ILE A 1 115 ? -0.969 -5.350 -6.968 1.00 94.69 115 ILE A CA 1
ATOM 933 C C . ILE A 1 115 ? 0.528 -5.623 -6.795 1.00 94.69 115 ILE A C 1
ATOM 935 O O . ILE A 1 115 ? 1.199 -6.033 -7.739 1.00 94.69 115 ILE A O 1
ATOM 939 N N . THR A 1 116 ? 1.067 -5.410 -5.596 1.00 95.94 116 THR A N 1
ATOM 940 C CA . THR A 1 116 ? 2.502 -5.595 -5.332 1.00 95.94 116 THR A CA 1
ATOM 941 C C . THR A 1 116 ? 2.921 -7.074 -5.285 1.00 95.94 116 THR A C 1
ATOM 943 O O . THR A 1 116 ? 4.033 -7.400 -5.701 1.00 95.94 116 THR A O 1
ATOM 946 N N . ASP A 1 117 ? 2.032 -7.989 -4.884 1.00 95.19 117 ASP A N 1
ATOM 947 C CA . ASP A 1 117 ? 2.262 -9.443 -4.872 1.00 95.19 117 ASP A CA 1
ATOM 948 C C . ASP A 1 117 ? 2.557 -10.002 -6.271 1.00 95.19 117 ASP A C 1
ATOM 950 O O . ASP A 1 117 ? 3.362 -10.931 -6.399 1.00 95.19 117 ASP A O 1
ATOM 954 N N . LEU A 1 118 ? 1.964 -9.408 -7.318 1.00 90.94 118 LEU A N 1
ATOM 955 C CA . LEU A 1 118 ? 2.223 -9.762 -8.721 1.00 90.94 118 LEU A CA 1
ATOM 956 C C . LEU A 1 118 ? 3.701 -9.623 -9.098 1.00 90.94 118 LEU A C 1
ATOM 958 O O . LEU A 1 118 ? 4.169 -10.280 -10.025 1.00 90.94 118 LEU A O 1
ATOM 962 N N . TYR A 1 119 ? 4.441 -8.782 -8.383 1.00 89.31 119 TYR A N 1
ATOM 963 C CA . TYR A 1 119 ? 5.851 -8.524 -8.644 1.00 89.31 119 TYR A CA 1
ATOM 964 C C . TYR A 1 119 ? 6.770 -9.279 -7.693 1.00 89.31 119 TYR A C 1
ATOM 966 O O . TYR A 1 119 ? 7.831 -9.734 -8.105 1.00 89.31 119 TYR A O 1
ATOM 974 N N . VAL A 1 120 ? 6.357 -9.450 -6.435 1.00 86.06 120 VAL A N 1
ATOM 975 C CA . VAL A 1 120 ? 7.151 -10.169 -5.428 1.00 86.06 120 VAL A CA 1
ATOM 976 C C . VAL A 1 120 ? 7.166 -11.676 -5.700 1.00 86.06 120 VAL A C 1
ATOM 978 O O . VAL A 1 120 ? 8.195 -12.319 -5.507 1.00 86.06 120 VAL A O 1
ATOM 981 N N . SER A 1 121 ? 6.058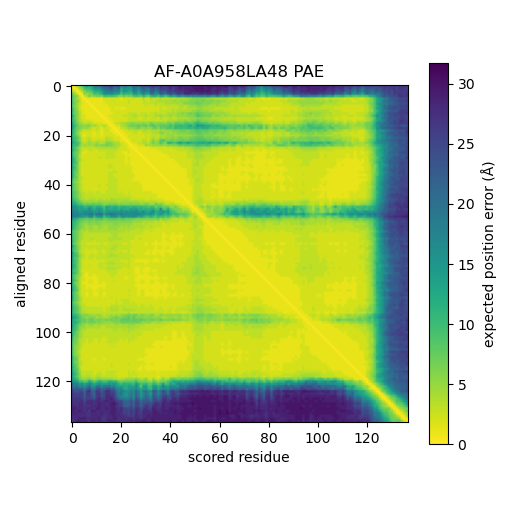 -12.237 -6.194 1.00 75.50 121 SER A N 1
ATOM 982 C CA . SER A 1 121 ? 5.934 -13.679 -6.468 1.00 75.50 121 SER A CA 1
ATOM 983 C C . SER A 1 121 ? 6.631 -14.121 -7.760 1.00 75.50 121 SER A C 1
ATOM 985 O O . SER A 1 121 ? 6.907 -15.304 -7.934 1.00 75.50 121 SER A O 1
ATOM 987 N N . ASN A 1 122 ? 6.922 -13.175 -8.657 1.00 61.62 122 ASN A N 1
ATOM 988 C CA . ASN A 1 122 ? 7.481 -13.423 -9.987 1.00 61.62 122 ASN A CA 1
ATOM 989 C C . ASN A 1 122 ? 8.972 -13.070 -10.095 1.00 61.62 122 ASN A C 1
ATOM 991 O O . ASN A 1 122 ? 9.488 -12.934 -11.205 1.00 61.62 122 ASN A O 1
ATOM 995 N N . GLU A 1 123 ? 9.688 -12.921 -8.977 1.00 56.19 123 GLU A N 1
ATOM 996 C CA . GLU A 1 123 ? 11.142 -12.799 -9.051 1.00 56.19 123 GLU A CA 1
ATOM 997 C C . GLU A 1 123 ? 11.738 -14.092 -9.632 1.00 56.19 123 GLU A C 1
ATOM 999 O O . GLU A 1 123 ? 11.585 -15.162 -9.031 1.00 56.19 123 GLU A O 1
ATOM 1004 N N . PRO A 1 124 ? 12.470 -14.037 -10.763 1.00 47.19 124 PRO A N 1
ATOM 1005 C CA . PRO A 1 124 ? 13.372 -15.122 -11.084 1.00 47.19 124 PRO A CA 1
ATOM 1006 C C . PRO A 1 124 ? 14.397 -15.159 -9.954 1.00 47.19 124 PRO A C 1
ATOM 1008 O O . PRO A 1 124 ? 15.150 -14.202 -9.766 1.00 47.19 124 PRO A O 1
ATOM 1011 N N . MET A 1 125 ? 14.398 -16.245 -9.178 1.00 37.22 125 MET A N 1
ATOM 1012 C CA . MET A 1 125 ? 15.435 -16.530 -8.191 1.00 37.22 125 MET A CA 1
ATOM 1013 C C . MET A 1 125 ? 16.795 -16.283 -8.850 1.00 37.22 125 MET A C 1
ATOM 1015 O O . MET A 1 125 ? 17.234 -17.052 -9.706 1.00 37.22 125 MET A O 1
ATOM 1019 N N . ALA A 1 126 ? 17.450 -15.179 -8.496 1.00 42.12 126 ALA A N 1
ATOM 1020 C CA . ALA A 1 126 ? 18.800 -14.876 -8.938 1.00 42.12 126 ALA A CA 1
ATOM 1021 C C . ALA A 1 126 ? 19.742 -15.888 -8.269 1.00 42.12 126 ALA A C 1
ATOM 1023 O O . ALA A 1 126 ? 20.283 -15.637 -7.197 1.00 42.12 126 ALA A O 1
ATOM 1024 N N . GLY A 1 127 ? 19.864 -17.072 -8.871 1.00 41.22 127 GLY A N 1
ATOM 1025 C CA . GLY A 1 127 ? 20.532 -18.212 -8.248 1.00 41.22 127 GLY A CA 1
ATOM 1026 C C . GLY A 1 127 ? 20.565 -19.491 -9.083 1.00 41.22 127 GLY A C 1
ATOM 1027 O O . GLY A 1 127 ? 20.669 -20.566 -8.512 1.00 41.22 127 GLY A O 1
ATOM 1028 N N . GLY A 1 128 ? 20.497 -19.405 -10.412 1.00 33.25 128 GLY A N 1
ATOM 1029 C CA . GLY A 1 128 ? 20.851 -20.510 -11.303 1.00 33.25 128 GLY A CA 1
ATOM 1030 C C . GLY A 1 128 ? 22.185 -20.213 -11.971 1.00 33.25 128 GLY A C 1
ATOM 1031 O O . GLY A 1 128 ? 22.216 -19.688 -13.079 1.00 33.25 128 GLY A O 1
ATOM 1032 N N . LYS A 1 129 ? 23.301 -20.492 -11.290 1.00 37.84 129 LYS A N 1
ATOM 1033 C CA . LYS A 1 129 ? 24.570 -20.681 -12.003 1.00 37.84 129 LYS A CA 1
ATOM 1034 C C . LYS A 1 129 ? 24.345 -21.821 -12.994 1.00 37.84 129 LYS A C 1
ATOM 1036 O O . LYS A 1 129 ? 23.808 -22.850 -12.595 1.00 37.84 129 LYS A O 1
ATOM 1041 N N . ASN A 1 130 ? 24.767 -21.637 -14.241 1.00 38.75 130 ASN A N 1
ATOM 1042 C CA . ASN A 1 130 ? 24.943 -22.727 -15.193 1.00 38.75 130 ASN A CA 1
ATOM 1043 C C . ASN A 1 130 ? 25.836 -23.794 -14.542 1.00 38.75 130 ASN A C 1
ATOM 1045 O O . ASN A 1 130 ? 27.053 -23.642 -14.492 1.00 38.75 130 ASN A O 1
ATOM 1049 N N . ALA A 1 131 ? 25.222 -24.834 -13.993 1.00 40.03 131 ALA A N 1
ATOM 1050 C CA . ALA A 1 131 ? 25.858 -26.109 -13.734 1.00 40.03 131 ALA A CA 1
ATOM 1051 C C . ALA A 1 131 ? 25.456 -27.000 -14.906 1.00 40.03 131 ALA A C 1
ATOM 1053 O O . ALA A 1 131 ? 24.500 -27.746 -14.790 1.00 40.03 131 ALA A O 1
ATOM 1054 N N . ASP A 1 132 ? 26.097 -26.769 -16.052 1.00 43.56 132 ASP A N 1
ATOM 1055 C CA . ASP A 1 132 ? 26.193 -27.695 -17.188 1.00 43.56 132 ASP A CA 1
ATOM 1056 C C . ASP A 1 132 ? 27.163 -27.085 -18.213 1.00 43.56 132 ASP A C 1
ATOM 1058 O O . ASP A 1 132 ? 26.796 -26.628 -19.294 1.00 43.56 132 ASP A O 1
ATOM 1062 N N . SER A 1 133 ? 28.439 -27.002 -17.834 1.00 46.06 133 SER A N 1
ATOM 1063 C CA . SER A 1 133 ? 29.532 -26.900 -18.812 1.00 46.06 133 SER A CA 1
ATOM 1064 C C . SER A 1 133 ? 30.807 -27.620 -18.371 1.00 46.06 133 SER A C 1
ATOM 1066 O O . SER A 1 133 ? 31.862 -27.362 -18.933 1.00 46.06 133 SER A O 1
ATOM 1068 N N . ASP A 1 134 ? 30.709 -28.535 -17.404 1.00 48.34 134 ASP A N 1
ATOM 1069 C CA . ASP A 1 134 ? 31.785 -29.455 -17.038 1.00 48.34 134 ASP A CA 1
ATOM 1070 C C . ASP A 1 134 ? 31.222 -30.875 -17.076 1.00 48.34 134 ASP A C 1
ATOM 1072 O O . ASP A 1 134 ? 30.899 -31.445 -16.042 1.00 48.34 134 ASP A O 1
ATOM 1076 N N . ILE A 1 135 ? 31.020 -31.398 -18.286 1.00 49.84 135 ILE A N 1
ATOM 1077 C CA . ILE A 1 135 ? 31.130 -32.810 -18.681 1.00 49.84 135 ILE A CA 1
ATOM 1078 C C . ILE A 1 135 ? 31.021 -32.815 -20.217 1.00 49.84 135 ILE A C 1
ATOM 1080 O O . ILE A 1 135 ? 30.019 -32.373 -20.771 1.00 49.84 135 ILE A O 1
ATOM 1084 N N . LEU A 1 136 ? 32.062 -33.350 -20.870 1.00 43.50 136 LEU A N 1
ATOM 1085 C CA . LEU A 1 136 ? 32.277 -33.513 -22.321 1.00 43.50 136 LEU A CA 1
ATOM 1086 C C . LEU A 1 136 ? 32.842 -32.283 -23.055 1.00 43.50 136 LEU A C 1
ATOM 1088 O O . LEU A 1 136 ? 32.121 -31.556 -23.734 1.00 43.50 136 LEU A O 1
ATOM 1092 N N . THR A 1 137 ? 34.166 -32.113 -23.054 1.00 45.47 137 THR A N 1
ATOM 1093 C CA . THR A 1 137 ? 35.072 -32.657 -24.095 1.00 45.47 137 THR A CA 1
ATOM 1094 C C . THR A 1 137 ? 36.522 -32.458 -23.663 1.00 45.47 137 THR A C 1
ATOM 1096 O O . THR A 1 137 ? 36.850 -31.336 -23.223 1.00 45.47 137 THR A O 1
#
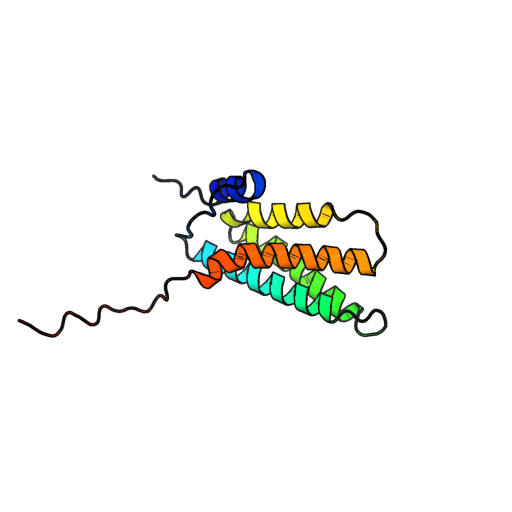
Radius of gyration: 18.75 Å; Cα contacts (8 Å, |Δi|>4): 108; chains: 1; bounding box: 54×44×50 Å

Mean predicted aligned error: 7.77 Å

Nearest PDB structures (foldseek):
  5vju-assembly1_A  TM=2.693E-01  e=1.832E+00  synthetic construct
  6z0c-assembly1_A  TM=2.547E-01  e=4.078E+00  Escherichia coli
  3k1s-assembly1_A  TM=2.627E-01  e=6.397E+00  Bacillus anthracis

Solvent-accessible surface area (backbone atoms only — not comparable to full-atom values): 8101 Å² total; per-residue (Å²): 131,85,75,81,56,47,37,60,36,40,44,40,21,77,76,66,75,43,68,77,55,80,81,88,48,67,64,57,50,52,49,38,46,49,54,27,53,45,23,52,51,47,40,52,42,63,72,64,63,35,98,89,53,66,48,69,60,43,52,50,53,46,52,51,44,52,54,51,57,65,48,46,32,76,79,34,58,64,47,34,56,59,49,54,48,52,52,51,60,55,69,65,61,66,98,64,57,69,70,56,48,53,52,52,51,38,49,53,30,50,54,52,26,58,62,27,43,68,57,63,76,62,58,76,73,91,76,76,76,85,88,80,84,86,81,90,133

Secondary structure (DSSP, 8-state):
-----HHHHHHHHHHH-PPPPP---HHHHHHHHHHHHHHHHHHHHHHH-BTTBSHHHHHHHHHHHHHHHHHHHHH-GGGHHHHHHHHHHHHT--S--HHHHHHHHHHHHHHHHHHHHHHHTT---S------SSS--

pLDDT: mean 86.76, std 17.95, range [33.25, 98.5]